Protein AF-A0A7Y3XDP1-F1 (afdb_monomer)

Sequence (92 aa):
MTGLAPVSRHYPSLGTLIDRLNPVIRGHVNYFRLGDVKKLDRSLDCWVRMRLRCFKFSRKWRTDNKRFPTHRFFKLGLLSFEREFLKVCAKS

Structure (mmCIF, N/CA/C/O backbone):
data_AF-A0A7Y3XDP1-F1
#
_entry.id   AF-A0A7Y3XDP1-F1
#
loop_
_atom_site.group_PDB
_atom_site.id
_atom_site.type_symbol
_atom_site.label_atom_id
_atom_site.label_alt_id
_atom_site.label_comp_id
_atom_site.label_asym_id
_atom_site.label_entity_id
_atom_site.label_seq_id
_atom_site.pdbx_PDB_ins_code
_atom_site.Cartn_x
_atom_site.Cartn_y
_atom_site.Cartn_z
_atom_site.occupancy
_atom_site.B_iso_or_equiv
_atom_site.auth_seq_id
_atom_site.auth_comp_id
_atom_site.auth_asym_id
_atom_site.auth_atom_id
_atom_site.pdbx_PDB_model_num
ATOM 1 N N . MET A 1 1 ? -1.649 -43.661 -7.162 1.00 41.50 1 MET A N 1
ATOM 2 C CA . MET A 1 1 ? -1.513 -42.954 -8.455 1.00 41.50 1 MET A CA 1
ATOM 3 C C . MET A 1 1 ? -2.097 -41.540 -8.366 1.00 41.50 1 MET A C 1
ATOM 5 O O . MET A 1 1 ? -2.977 -41.185 -9.135 1.00 41.50 1 MET A O 1
ATOM 9 N N . THR A 1 2 ? -1.616 -40.705 -7.446 1.00 42.19 2 THR A N 1
ATOM 10 C CA . THR A 1 2 ? -1.915 -39.266 -7.445 1.00 42.19 2 THR A CA 1
ATOM 11 C C . THR A 1 2 ? -0.586 -38.552 -7.602 1.00 42.19 2 THR A C 1
ATOM 13 O O . THR A 1 2 ? 0.189 -38.428 -6.658 1.00 42.19 2 THR A O 1
ATOM 16 N N . GLY A 1 3 ? -0.276 -38.175 -8.843 1.00 51.34 3 GLY A N 1
ATOM 17 C CA . GLY A 1 3 ? 0.857 -37.310 -9.129 1.00 51.34 3 GLY A CA 1
ATOM 18 C C . GLY A 1 3 ? 0.616 -35.970 -8.449 1.00 51.34 3 GLY A C 1
ATOM 19 O O . GLY A 1 3 ? -0.211 -35.184 -8.905 1.00 51.34 3 GLY A O 1
ATOM 20 N N . LEU A 1 4 ? 1.313 -35.725 -7.339 1.00 54.06 4 LEU A N 1
ATOM 21 C CA . LEU A 1 4 ? 1.482 -34.380 -6.810 1.00 54.06 4 LEU A CA 1
ATOM 22 C C . LEU A 1 4 ? 2.148 -33.571 -7.920 1.00 54.06 4 LEU A C 1
ATOM 24 O O . LEU A 1 4 ? 3.293 -33.841 -8.287 1.00 54.06 4 LEU A O 1
ATOM 28 N N . ALA A 1 5 ? 1.402 -32.630 -8.498 1.00 55.59 5 ALA A N 1
ATOM 29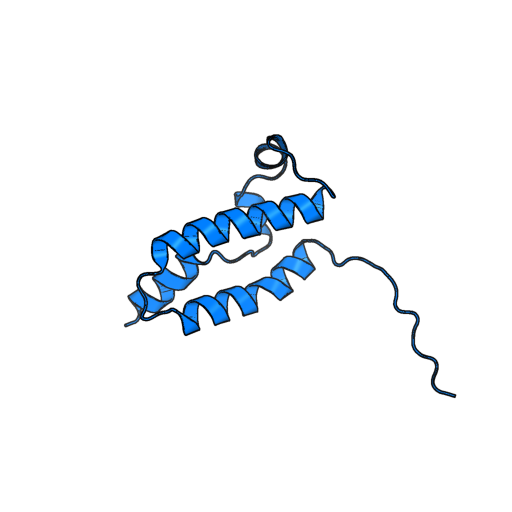 C CA . ALA A 1 5 ? 1.954 -31.681 -9.448 1.00 55.59 5 ALA A CA 1
ATOM 30 C C . ALA A 1 5 ? 3.231 -31.074 -8.839 1.00 55.59 5 ALA A C 1
ATOM 32 O O . ALA A 1 5 ? 3.237 -30.758 -7.642 1.00 55.59 5 ALA A O 1
ATOM 33 N N . PRO A 1 6 ? 4.320 -30.934 -9.613 1.00 55.41 6 PRO A N 1
ATOM 34 C CA . PRO A 1 6 ? 5.552 -30.371 -9.090 1.00 55.41 6 PRO A CA 1
ATOM 35 C C . PRO A 1 6 ? 5.239 -29.001 -8.488 1.00 55.41 6 PRO A C 1
ATOM 37 O O . PRO A 1 6 ? 4.622 -28.160 -9.147 1.00 55.41 6 PRO A O 1
ATOM 40 N N . VAL A 1 7 ? 5.647 -28.779 -7.233 1.00 61.66 7 VAL A N 1
ATOM 41 C CA . VAL A 1 7 ? 5.611 -27.457 -6.594 1.00 61.66 7 VAL A CA 1
ATOM 42 C C . VAL A 1 7 ? 6.597 -26.585 -7.357 1.00 61.66 7 VAL A C 1
ATOM 44 O O . VAL A 1 7 ? 7.773 -26.473 -7.013 1.00 61.66 7 VAL A O 1
ATOM 47 N N . SER A 1 8 ? 6.132 -26.035 -8.472 1.00 51.25 8 SER A N 1
ATOM 48 C CA . SER A 1 8 ? 6.920 -25.174 -9.326 1.00 51.25 8 SER A CA 1
ATOM 49 C C . SER A 1 8 ? 7.273 -23.949 -8.496 1.00 51.25 8 SER A C 1
ATOM 51 O O . SER A 1 8 ? 6.405 -23.157 -8.127 1.00 51.25 8 SER A O 1
ATOM 53 N N . ARG A 1 9 ? 8.551 -23.826 -8.123 1.00 62.22 9 ARG A N 1
ATOM 54 C CA . ARG A 1 9 ? 9.099 -22.755 -7.276 1.00 62.22 9 ARG A CA 1
ATOM 55 C C . ARG A 1 9 ? 9.176 -21.432 -8.058 1.00 62.22 9 ARG A C 1
ATOM 57 O O . ARG A 1 9 ? 10.159 -20.703 -7.969 1.00 62.22 9 ARG A O 1
ATOM 64 N N . HIS A 1 10 ? 8.156 -21.123 -8.856 1.00 74.12 10 HIS A N 1
ATOM 65 C CA . HIS A 1 10 ? 8.016 -19.833 -9.507 1.00 74.12 10 HIS A CA 1
ATOM 66 C C . HIS A 1 10 ? 7.517 -18.828 -8.479 1.00 74.12 10 HIS A C 1
ATOM 68 O O . HIS A 1 10 ? 6.369 -18.858 -8.034 1.00 74.12 10 HIS A O 1
ATOM 74 N N . TYR A 1 11 ? 8.418 -17.934 -8.083 1.00 78.56 11 TYR A N 1
ATOM 75 C CA . TYR A 1 11 ? 8.058 -16.801 -7.250 1.00 78.56 11 TYR A CA 1
ATOM 76 C C . TYR A 1 11 ? 6.986 -15.961 -7.966 1.00 78.56 11 TYR A C 1
ATOM 78 O O . TYR A 1 11 ? 7.124 -15.700 -9.166 1.00 78.56 11 TYR A O 1
ATOM 86 N N . PRO A 1 12 ? 5.916 -15.539 -7.265 1.00 90.12 12 PRO A N 1
ATOM 87 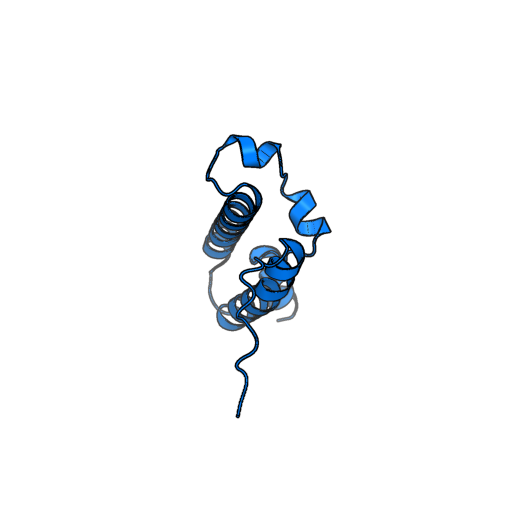C CA . PRO A 1 12 ? 4.881 -14.720 -7.875 1.00 90.12 12 PRO A CA 1
ATOM 88 C C . PRO A 1 12 ? 5.476 -13.405 -8.383 1.00 90.12 12 PRO A C 1
ATOM 90 O O . PRO A 1 12 ? 6.455 -12.888 -7.844 1.00 90.12 12 PRO A O 1
ATOM 93 N N . SER A 1 13 ? 4.864 -12.827 -9.413 1.00 93.69 13 SER A N 1
ATOM 94 C CA . SER A 1 13 ? 5.234 -11.478 -9.829 1.00 93.69 13 SER A CA 1
ATOM 95 C C . SER A 1 13 ? 4.931 -10.470 -8.710 1.00 93.69 13 SER A C 1
ATOM 97 O O . SER A 1 13 ? 4.097 -10.717 -7.834 1.00 93.69 13 SER A O 1
ATOM 99 N N . LEU A 1 14 ? 5.570 -9.297 -8.750 1.00 95.88 14 LEU A N 1
ATOM 100 C CA . LEU A 1 14 ? 5.277 -8.229 -7.789 1.00 95.88 14 LEU A CA 1
ATOM 101 C C . LEU A 1 14 ? 3.795 -7.811 -7.827 1.00 95.88 14 LEU A C 1
ATOM 103 O O . LEU A 1 14 ? 3.226 -7.554 -6.773 1.00 95.88 14 LEU A O 1
ATOM 107 N N . GLY A 1 15 ? 3.177 -7.770 -9.014 1.00 96.81 15 GLY A N 1
ATOM 108 C CA . GLY A 1 15 ? 1.749 -7.467 -9.162 1.00 96.81 15 GLY A CA 1
ATOM 109 C C . GLY A 1 15 ? 0.882 -8.515 -8.468 1.00 96.81 15 GLY A C 1
ATOM 110 O O . GLY A 1 15 ? 0.103 -8.181 -7.589 1.00 96.81 15 GLY A O 1
ATOM 111 N N . THR A 1 16 ? 1.144 -9.797 -8.732 1.00 96.12 16 THR A N 1
ATOM 112 C CA . THR A 1 16 ? 0.436 -10.910 -8.080 1.00 96.12 16 THR A CA 1
ATOM 113 C C . THR A 1 16 ? 0.578 -10.882 -6.554 1.00 96.12 16 THR A C 1
ATOM 115 O O . THR A 1 16 ? -0.357 -11.220 -5.831 1.00 96.12 16 THR A O 1
ATOM 118 N N . LEU A 1 17 ? 1.746 -10.487 -6.036 1.00 96.12 17 LEU A N 1
ATOM 119 C CA . LEU A 1 17 ? 1.944 -10.329 -4.596 1.00 96.12 17 LEU A CA 1
ATOM 120 C C . LEU A 1 17 ? 1.123 -9.161 -4.029 1.00 96.12 17 LEU A C 1
ATOM 122 O O . LEU A 1 17 ? 0.556 -9.289 -2.947 1.00 96.12 17 LEU A O 1
ATOM 126 N N . ILE A 1 18 ? 1.048 -8.043 -4.755 1.00 97.94 18 ILE A N 1
ATOM 127 C CA . ILE A 1 18 ? 0.218 -6.888 -4.392 1.00 97.94 18 ILE A CA 1
ATOM 128 C C . ILE A 1 18 ? -1.265 -7.276 -4.377 1.00 97.94 18 ILE A C 1
ATOM 130 O O . ILE A 1 18 ? -1.955 -6.975 -3.404 1.00 97.94 18 ILE A O 1
ATOM 134 N N . ASP A 1 19 ? -1.732 -8.017 -5.382 1.00 97.81 19 ASP A N 1
ATOM 135 C CA . ASP A 1 19 ? -3.120 -8.485 -5.461 1.00 97.81 19 ASP A CA 1
ATOM 136 C C . ASP A 1 19 ? -3.495 -9.357 -4.261 1.00 97.81 19 ASP A C 1
ATOM 138 O O . ASP A 1 19 ? -4.579 -9.215 -3.698 1.00 97.81 19 ASP A O 1
ATOM 142 N N . ARG A 1 20 ? -2.572 -10.213 -3.809 1.00 96.75 20 ARG A N 1
ATOM 143 C CA . ARG A 1 20 ? -2.753 -11.028 -2.598 1.00 96.75 20 ARG A CA 1
ATOM 144 C C . ARG A 1 20 ? -2.718 -10.204 -1.312 1.00 96.75 20 ARG A C 1
ATOM 146 O O . ARG A 1 20 ? -3.368 -10.571 -0.338 1.00 96.75 20 ARG A O 1
ATOM 153 N N . LEU A 1 21 ? -1.960 -9.110 -1.290 1.00 97.25 21 LEU A N 1
ATOM 154 C CA . LEU A 1 21 ? -1.812 -8.260 -0.110 1.00 97.25 21 LEU A CA 1
ATOM 155 C C . LEU A 1 21 ? -3.010 -7.323 0.091 1.00 97.25 21 LEU A C 1
ATOM 157 O O . LEU A 1 21 ? -3.401 -7.057 1.224 1.00 97.25 21 LEU A O 1
ATOM 161 N N . ASN A 1 22 ? -3.619 -6.842 -0.991 1.00 98.12 22 ASN A N 1
ATOM 162 C CA . ASN A 1 22 ? -4.716 -5.876 -0.941 1.00 98.12 22 ASN A CA 1
ATOM 163 C C . ASN A 1 22 ? -5.914 -6.316 -0.063 1.00 98.12 22 ASN A C 1
ATOM 165 O O . ASN A 1 22 ? -6.373 -5.503 0.744 1.00 98.12 22 ASN A O 1
ATOM 169 N N . PRO A 1 23 ? -6.414 -7.568 -0.128 1.00 98.00 23 PRO A N 1
ATOM 170 C CA . PRO A 1 23 ? -7.446 -8.058 0.789 1.00 98.00 23 PRO A CA 1
ATOM 171 C C . PRO A 1 23 ? -7.028 -8.023 2.264 1.00 98.00 23 PRO A C 1
ATOM 173 O O . PRO A 1 23 ? -7.847 -7.697 3.119 1.00 98.00 23 PRO A O 1
ATOM 176 N N . VAL A 1 24 ? -5.754 -8.299 2.565 1.00 97.62 24 VAL A N 1
ATOM 177 C CA . VAL A 1 24 ? -5.216 -8.256 3.936 1.00 97.62 24 VAL A CA 1
ATOM 178 C C . VAL A 1 24 ? -5.213 -6.824 4.470 1.00 97.62 24 VAL A C 1
ATOM 180 O O . VAL A 1 24 ? -5.629 -6.595 5.602 1.00 97.62 24 VAL A O 1
ATOM 183 N N . ILE A 1 25 ? -4.814 -5.852 3.641 1.00 97.00 25 ILE A N 1
ATOM 184 C CA . ILE A 1 25 ? -4.857 -4.421 3.989 1.00 97.00 25 ILE A CA 1
ATOM 185 C C . ILE A 1 25 ? -6.294 -4.000 4.320 1.00 97.00 25 ILE A C 1
ATOM 187 O O . ILE A 1 25 ? -6.537 -3.388 5.357 1.00 97.00 25 ILE A O 1
ATOM 191 N N . ARG A 1 26 ? -7.261 -4.379 3.474 1.00 96.19 26 ARG A N 1
ATOM 192 C CA . ARG A 1 26 ? -8.686 -4.082 3.703 1.00 96.19 26 ARG A CA 1
ATOM 193 C C . ARG A 1 26 ? -9.209 -4.715 4.992 1.00 96.19 26 ARG A C 1
ATOM 195 O O . ARG A 1 26 ? -9.910 -4.053 5.750 1.00 96.19 26 ARG A O 1
ATOM 202 N N . GLY A 1 27 ? -8.862 -5.978 5.248 1.00 95.44 27 GLY A N 1
ATOM 203 C CA . GLY A 1 27 ? -9.240 -6.682 6.473 1.00 95.44 27 GLY A CA 1
ATOM 204 C C . GLY A 1 27 ? -8.684 -6.006 7.726 1.00 95.44 27 GLY A C 1
ATOM 205 O O . GLY A 1 27 ? -9.427 -5.776 8.675 1.00 95.44 27 GLY A O 1
ATOM 206 N N . HIS A 1 28 ? -7.409 -5.613 7.695 1.00 95.12 28 HIS A N 1
ATOM 207 C CA . HIS A 1 28 ? -6.763 -4.888 8.788 1.00 95.12 28 HIS A CA 1
ATOM 208 C C . HIS A 1 28 ? -7.474 -3.565 9.087 1.00 95.12 28 HIS A C 1
ATOM 210 O O . HIS A 1 28 ? -7.875 -3.325 10.223 1.00 95.12 28 HIS A O 1
ATOM 216 N N . VAL A 1 29 ? -7.692 -2.740 8.060 1.00 94.31 29 VAL A N 1
ATOM 217 C CA . VAL A 1 29 ? -8.375 -1.449 8.202 1.00 94.31 29 VAL A CA 1
ATOM 218 C C . VAL A 1 29 ? -9.787 -1.616 8.762 1.00 94.31 29 VAL A C 1
ATOM 220 O O . VAL A 1 29 ? -10.176 -0.881 9.663 1.00 94.31 29 VAL A O 1
ATOM 223 N N . ASN A 1 30 ? -10.547 -2.602 8.280 1.00 93.31 30 ASN A N 1
ATOM 224 C CA . ASN A 1 30 ? -11.892 -2.864 8.791 1.00 93.31 30 ASN A CA 1
ATOM 225 C C . ASN A 1 30 ? -11.893 -3.323 10.251 1.00 93.31 30 ASN A C 1
ATOM 227 O O . ASN A 1 30 ? -12.786 -2.932 11.000 1.00 93.31 30 ASN A O 1
ATOM 231 N N . TYR A 1 31 ? -10.913 -4.133 10.653 1.00 93.50 31 TYR A N 1
ATOM 232 C CA . TYR A 1 31 ? -10.789 -4.615 12.026 1.00 93.50 31 TYR A CA 1
ATOM 233 C C . TYR A 1 31 ? -10.434 -3.479 12.995 1.00 93.50 31 TYR A C 1
ATOM 235 O O . TYR A 1 31 ? -11.076 -3.321 14.029 1.00 93.50 31 TYR A O 1
ATOM 243 N N . PHE A 1 32 ? -9.460 -2.639 12.636 1.00 91.19 32 PHE A N 1
ATOM 244 C CA . PHE A 1 32 ? -8.979 -1.547 13.489 1.00 91.19 32 PHE A CA 1
ATOM 245 C C . PHE A 1 32 ? -9.721 -0.214 13.292 1.00 91.19 32 PHE A C 1
ATOM 247 O O . PHE A 1 32 ? -9.312 0.793 13.864 1.00 91.19 32 PHE A O 1
ATOM 254 N N . ARG A 1 33 ? -10.830 -0.183 12.537 1.00 88.50 33 ARG A N 1
ATOM 255 C CA . ARG A 1 33 ? -11.548 1.054 12.153 1.00 88.50 33 ARG A CA 1
ATOM 256 C C . ARG A 1 33 ? -11.995 1.950 13.316 1.00 88.50 33 ARG A C 1
ATOM 258 O O . ARG A 1 33 ? -12.197 3.140 13.113 1.00 88.50 33 ARG A O 1
ATOM 265 N N . LEU A 1 34 ? -12.192 1.378 14.506 1.00 88.81 34 LEU A N 1
ATOM 266 C CA . LEU A 1 34 ? -12.628 2.101 15.710 1.00 88.81 34 LEU A CA 1
ATOM 267 C C . LEU A 1 34 ? -11.456 2.599 16.576 1.00 88.81 34 LEU A C 1
ATOM 269 O O . LEU A 1 34 ? -11.682 3.317 17.544 1.00 88.81 34 LEU A O 1
ATOM 273 N N . GLY A 1 35 ? -10.217 2.203 16.268 1.00 87.38 35 GLY A N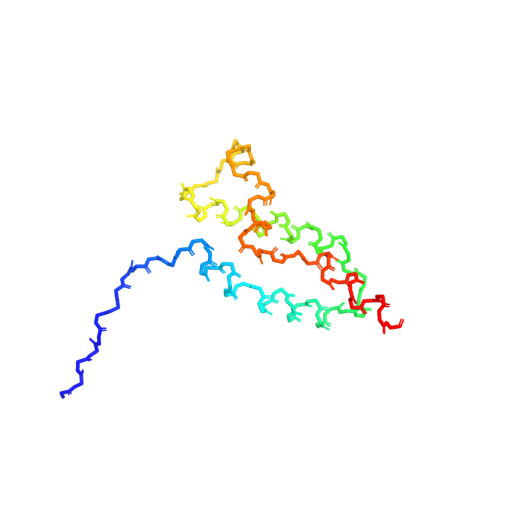 1
ATOM 274 C CA . GLY A 1 35 ? -9.028 2.577 17.033 1.00 87.38 35 GLY A CA 1
ATOM 275 C C . GLY A 1 35 ? -8.293 3.792 16.460 1.00 87.38 35 GLY A C 1
ATOM 276 O O . GLY A 1 35 ? -8.359 4.071 15.262 1.00 87.38 35 GLY A O 1
ATOM 277 N N . ASP A 1 36 ? -7.514 4.485 17.297 1.00 88.06 36 ASP A N 1
ATOM 278 C CA . ASP A 1 36 ? -6.577 5.522 16.837 1.00 88.06 36 ASP A CA 1
ATOM 279 C C . ASP A 1 36 ? -5.278 4.895 16.302 1.00 88.06 36 ASP A C 1
ATOM 281 O O . ASP A 1 36 ? -4.235 4.871 16.957 1.00 88.06 36 ASP A O 1
ATOM 285 N N . VAL A 1 37 ? -5.356 4.336 15.092 1.00 91.12 37 VAL A N 1
ATOM 286 C CA . VAL A 1 37 ? -4.246 3.606 14.452 1.00 91.12 37 VAL A CA 1
ATOM 287 C C . VAL A 1 37 ? -3.575 4.374 13.311 1.00 91.12 37 VAL A C 1
ATOM 289 O O . VAL A 1 37 ? -2.649 3.865 12.688 1.00 91.12 37 VAL A O 1
ATOM 292 N N . LYS A 1 38 ? -3.940 5.640 13.063 1.00 88.19 38 LYS A N 1
ATOM 293 C CA . LYS A 1 38 ? -3.449 6.421 11.903 1.00 88.19 38 LYS A CA 1
ATOM 294 C C . LYS A 1 38 ? -1.918 6.483 11.805 1.00 88.19 38 LYS A C 1
ATOM 296 O O . LYS A 1 38 ? -1.343 6.340 10.725 1.00 88.19 38 LYS A O 1
ATOM 301 N N . LYS A 1 39 ? -1.230 6.710 12.932 1.00 90.88 39 LYS A N 1
ATOM 302 C CA . LYS A 1 39 ? 0.248 6.753 12.976 1.00 90.88 39 LYS A CA 1
ATOM 303 C C . LYS A 1 39 ? 0.868 5.378 12.705 1.00 90.88 39 LYS A C 1
ATOM 305 O O . LYS A 1 39 ? 1.911 5.290 12.046 1.00 90.88 39 LYS A O 1
ATOM 310 N N . LEU A 1 40 ? 0.225 4.320 13.197 1.00 92.69 40 LEU A N 1
ATOM 311 C CA . LEU A 1 40 ? 0.654 2.943 12.986 1.00 92.69 40 LEU A CA 1
ATOM 312 C C . LEU A 1 40 ? 0.472 2.544 11.518 1.00 92.69 40 LEU A C 1
ATOM 314 O O . LEU A 1 40 ? 1.422 2.052 10.914 1.00 92.69 40 LEU A O 1
ATOM 318 N N . ASP A 1 41 ? -0.668 2.876 10.914 1.00 93.31 41 ASP A N 1
ATOM 319 C CA . ASP A 1 41 ? -0.974 2.620 9.503 1.00 93.31 41 ASP A CA 1
ATOM 320 C C . ASP A 1 41 ? 0.042 3.267 8.559 1.00 93.31 41 ASP A C 1
ATOM 322 O O . ASP A 1 41 ? 0.535 2.621 7.633 1.00 93.31 41 ASP A O 1
ATOM 326 N N . ARG A 1 42 ? 0.451 4.515 8.827 1.00 94.25 42 ARG A N 1
ATOM 327 C CA . ARG A 1 42 ? 1.524 5.184 8.064 1.00 94.25 42 ARG A CA 1
ATOM 328 C C . ARG A 1 42 ? 2.855 4.438 8.151 1.00 94.25 42 ARG A C 1
ATOM 330 O O . ARG A 1 42 ? 3.574 4.307 7.154 1.00 94.25 42 ARG A O 1
ATOM 337 N N . SER A 1 43 ? 3.200 3.961 9.344 1.00 96.00 43 SER A N 1
ATOM 338 C CA . SER A 1 43 ? 4.429 3.193 9.579 1.00 96.00 43 SER A CA 1
ATOM 339 C C . SER A 1 43 ? 4.372 1.836 8.876 1.00 96.00 43 SER A C 1
ATOM 341 O O . SER A 1 43 ? 5.348 1.415 8.245 1.00 96.00 43 SER A O 1
ATOM 343 N N . LEU A 1 44 ? 3.205 1.193 8.909 1.00 96.19 44 LEU A N 1
ATOM 344 C CA . LEU A 1 44 ? 2.938 -0.080 8.259 1.00 96.19 44 LEU A CA 1
ATOM 345 C C . LEU A 1 44 ? 2.995 0.044 6.731 1.00 96.19 44 LEU A C 1
ATOM 347 O O . LEU A 1 44 ? 3.659 -0.759 6.077 1.00 96.19 44 LEU A O 1
ATOM 351 N N . ASP A 1 45 ? 2.428 1.109 6.166 1.00 96.56 45 ASP A N 1
ATOM 352 C CA . ASP A 1 45 ? 2.538 1.462 4.748 1.00 96.56 45 ASP A CA 1
ATOM 353 C C . ASP A 1 45 ? 4.004 1.591 4.297 1.00 96.56 45 ASP A C 1
ATOM 355 O O . ASP A 1 45 ? 4.416 1.073 3.251 1.00 96.56 45 ASP A O 1
ATOM 359 N N . CYS A 1 46 ? 4.830 2.275 5.093 1.00 96.44 46 CYS A N 1
ATOM 360 C CA . CYS A 1 46 ? 6.264 2.397 4.833 1.00 96.44 46 CYS A CA 1
ATOM 361 C C . CYS A 1 46 ? 6.974 1.038 4.877 1.00 96.44 46 CYS A C 1
ATOM 363 O O . CYS A 1 46 ? 7.789 0.738 3.994 1.00 96.44 46 CYS A O 1
ATOM 365 N N . TRP A 1 47 ? 6.651 0.207 5.868 1.00 96.88 47 TRP A N 1
ATOM 366 C CA . TRP A 1 47 ? 7.229 -1.123 6.024 1.00 96.88 47 TRP A CA 1
ATOM 367 C C . TRP A 1 47 ? 6.836 -2.066 4.881 1.00 96.88 47 TRP A C 1
ATOM 369 O O . TRP A 1 47 ? 7.710 -2.714 4.300 1.00 96.88 47 TRP A O 1
ATOM 379 N N . VAL A 1 48 ? 5.566 -2.081 4.470 1.00 97.69 48 VAL A N 1
ATOM 380 C CA . VAL A 1 48 ? 5.085 -2.874 3.329 1.00 97.69 48 VAL A CA 1
ATOM 381 C C . VAL A 1 48 ? 5.814 -2.482 2.047 1.00 97.69 48 VAL A C 1
ATOM 383 O O . VAL A 1 48 ? 6.391 -3.340 1.377 1.00 97.69 48 VAL A O 1
ATOM 386 N N . ARG A 1 49 ? 5.896 -1.184 1.725 1.00 97.62 49 ARG A N 1
ATOM 387 C CA . ARG A 1 49 ? 6.619 -0.719 0.525 1.00 97.62 49 ARG A CA 1
ATOM 388 C C . ARG A 1 49 ? 8.105 -1.067 0.557 1.00 97.62 49 ARG A C 1
ATOM 390 O O . ARG A 1 49 ? 8.706 -1.282 -0.497 1.00 97.62 49 ARG A O 1
ATOM 397 N N . MET A 1 50 ? 8.721 -1.090 1.738 1.00 97.50 50 MET A N 1
ATOM 398 C CA . MET A 1 50 ? 10.098 -1.553 1.901 1.00 97.50 50 MET A CA 1
ATOM 399 C C . MET A 1 50 ? 10.203 -3.055 1.613 1.00 97.50 50 MET A C 1
ATOM 401 O O . MET A 1 50 ? 11.048 -3.444 0.810 1.00 97.50 50 MET A O 1
ATOM 405 N N . ARG A 1 51 ? 9.321 -3.890 2.181 1.00 97.19 51 ARG A N 1
ATOM 406 C CA . ARG A 1 51 ? 9.321 -5.346 1.953 1.00 97.19 51 ARG A CA 1
ATOM 407 C C . ARG A 1 51 ? 9.120 -5.687 0.483 1.00 97.19 51 ARG A C 1
ATOM 409 O O . ARG A 1 51 ? 9.843 -6.525 -0.043 1.00 97.19 51 ARG A O 1
ATOM 416 N N . LEU A 1 52 ? 8.203 -5.001 -0.193 1.00 97.31 52 LEU A N 1
ATOM 417 C CA . LEU A 1 52 ? 7.961 -5.199 -1.620 1.00 97.31 52 LEU A CA 1
ATOM 418 C C . LEU A 1 52 ? 9.173 -4.805 -2.480 1.00 97.31 52 LEU A C 1
ATOM 420 O O . LEU A 1 52 ? 9.465 -5.470 -3.472 1.00 97.31 52 LEU A O 1
ATOM 424 N N . ARG A 1 53 ? 9.928 -3.768 -2.092 1.00 97.56 53 ARG A N 1
ATOM 425 C CA . ARG A 1 53 ? 11.209 -3.446 -2.748 1.00 97.56 53 ARG A CA 1
ATOM 426 C C . ARG A 1 53 ? 12.257 -4.520 -2.497 1.00 97.56 53 ARG A C 1
ATOM 428 O O . ARG A 1 53 ? 12.931 -4.915 -3.443 1.00 97.56 53 ARG A O 1
ATOM 435 N N . CYS A 1 54 ? 12.341 -5.034 -1.273 1.00 96.50 54 CYS A N 1
ATOM 436 C CA . CYS A 1 54 ? 13.236 -6.143 -0.958 1.00 96.50 54 CYS A CA 1
ATOM 437 C C . CYS A 1 54 ? 12.901 -7.399 -1.756 1.00 96.50 54 CYS A C 1
ATOM 439 O O . CYS A 1 54 ? 13.807 -8.049 -2.251 1.00 96.50 54 CYS A O 1
ATOM 441 N N . PHE A 1 55 ? 11.618 -7.702 -1.930 1.00 95.44 55 PHE A N 1
ATOM 442 C CA . PHE A 1 55 ? 11.157 -8.781 -2.795 1.00 95.44 55 PHE A CA 1
ATOM 443 C C . PHE A 1 55 ? 11.552 -8.539 -4.259 1.00 95.44 55 PHE A C 1
ATOM 445 O O . PHE A 1 55 ? 12.058 -9.435 -4.922 1.00 95.44 55 PHE A O 1
ATOM 452 N N . LYS A 1 56 ? 11.365 -7.313 -4.766 1.00 94.88 56 LYS A N 1
ATOM 453 C CA . LYS A 1 56 ? 11.649 -6.967 -6.167 1.00 94.88 56 LYS A CA 1
ATOM 454 C C . LYS A 1 56 ? 13.141 -6.994 -6.515 1.00 94.88 56 LYS A C 1
ATOM 456 O O . LYS A 1 56 ? 13.479 -7.351 -7.639 1.00 94.88 56 LYS A O 1
ATOM 461 N N . PHE A 1 57 ? 14.005 -6.568 -5.596 1.00 95.69 57 PHE A N 1
ATOM 462 C CA . PHE A 1 57 ? 15.456 -6.472 -5.807 1.00 95.69 57 PHE A CA 1
ATOM 463 C C . PHE A 1 57 ? 16.255 -7.563 -5.082 1.00 95.69 57 PHE A C 1
ATOM 465 O O . PHE A 1 57 ? 17.483 -7.532 -5.113 1.00 95.69 57 PHE A O 1
ATOM 472 N N . SER A 1 58 ? 15.575 -8.486 -4.399 1.00 93.94 58 SER A N 1
ATOM 473 C CA . SER A 1 58 ? 16.162 -9.540 -3.558 1.00 93.94 58 SER A CA 1
ATOM 474 C C . SER A 1 58 ? 17.156 -9.033 -2.499 1.00 93.94 58 SER A C 1
ATOM 476 O O . SER A 1 58 ? 18.044 -9.765 -2.073 1.00 93.94 58 SER A O 1
ATOM 478 N N . ARG A 1 59 ? 17.037 -7.766 -2.070 1.00 95.19 59 ARG A N 1
ATOM 479 C CA . ARG A 1 59 ? 17.944 -7.110 -1.108 1.00 95.19 59 ARG A CA 1
ATOM 480 C C . ARG A 1 59 ? 17.301 -5.887 -0.454 1.00 95.19 59 ARG A C 1
ATOM 482 O O . ARG A 1 59 ? 16.399 -5.285 -1.025 1.00 95.19 59 ARG A O 1
ATOM 489 N N . LYS A 1 60 ? 17.826 -5.443 0.693 1.00 94.88 60 LYS A N 1
ATOM 490 C CA . LYS A 1 60 ? 17.427 -4.178 1.335 1.00 94.88 60 LYS A CA 1
ATOM 491 C C . LYS A 1 60 ? 18.468 -3.091 1.074 1.00 94.88 60 LYS A C 1
ATOM 493 O O . LYS A 1 60 ? 19.553 -3.142 1.644 1.00 94.88 60 LYS A O 1
ATOM 498 N N . TRP A 1 61 ? 18.131 -2.077 0.274 1.00 95.50 61 TRP A N 1
ATOM 499 C CA . TRP A 1 61 ? 19.037 -0.954 0.005 1.00 95.50 61 TRP A CA 1
ATOM 500 C C . TRP A 1 61 ? 18.319 0.408 0.020 1.00 95.50 61 TRP A C 1
ATOM 502 O O . TRP A 1 61 ? 17.176 0.536 -0.418 1.00 95.50 61 TRP A O 1
ATOM 512 N N . ARG A 1 62 ? 18.984 1.473 0.506 1.00 91.44 62 ARG A N 1
ATOM 513 C CA . ARG A 1 62 ? 18.369 2.819 0.618 1.00 91.44 62 ARG A CA 1
ATOM 514 C C . ARG A 1 62 ? 18.003 3.439 -0.739 1.00 91.44 62 ARG A C 1
ATOM 516 O O . ARG A 1 62 ? 16.932 4.029 -0.877 1.00 91.44 62 ARG A O 1
ATOM 523 N N . THR A 1 63 ? 18.874 3.298 -1.737 1.00 96.25 63 THR A N 1
ATOM 524 C CA . THR A 1 63 ? 18.686 3.771 -3.122 1.00 96.25 63 THR A CA 1
ATOM 525 C C . THR A 1 63 ? 17.516 3.107 -3.849 1.00 96.25 63 THR A C 1
ATOM 527 O O . THR A 1 63 ? 16.990 3.701 -4.790 1.00 96.25 63 THR A O 1
ATOM 530 N N . ASP A 1 64 ? 17.020 1.956 -3.385 1.00 96.06 64 ASP A N 1
ATOM 531 C CA . ASP A 1 64 ? 15.867 1.295 -4.003 1.00 96.06 64 ASP A CA 1
ATOM 532 C C . ASP A 1 64 ? 14.577 2.133 -3.862 1.00 96.06 64 ASP A C 1
ATOM 534 O O . ASP A 1 64 ? 13.674 1.992 -4.681 1.00 96.06 64 ASP A O 1
ATOM 538 N N . ASN A 1 65 ? 14.506 3.070 -2.896 1.00 95.00 65 ASN A N 1
ATOM 539 C CA . ASN A 1 65 ? 13.441 4.091 -2.832 1.00 95.00 65 ASN A CA 1
ATOM 540 C C . ASN A 1 65 ? 13.385 4.945 -4.111 1.00 95.00 65 ASN A C 1
ATOM 542 O O . ASN A 1 65 ? 12.305 5.251 -4.606 1.00 95.00 65 ASN A O 1
ATOM 546 N N . LYS A 1 66 ? 14.556 5.343 -4.629 1.00 96.12 66 LYS A N 1
ATOM 547 C CA . LYS A 1 66 ? 14.674 6.175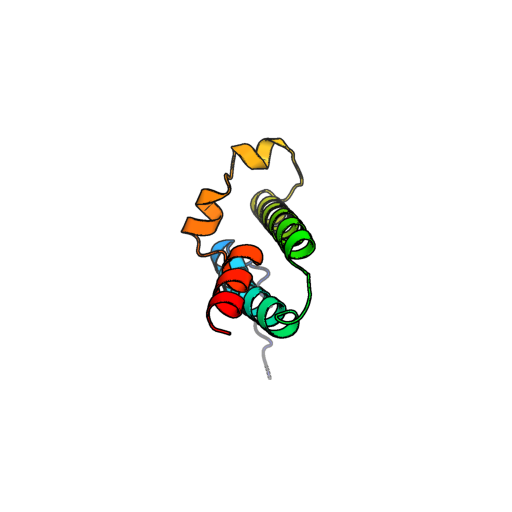 -5.835 1.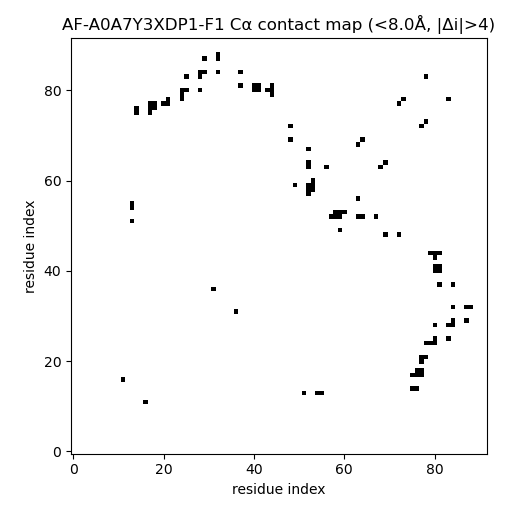00 96.12 66 LYS A CA 1
ATOM 548 C C . LYS A 1 66 ? 14.499 5.336 -7.101 1.00 96.12 66 LYS A C 1
ATOM 550 O O . LYS A 1 66 ? 13.877 5.790 -8.051 1.00 96.12 66 LYS A O 1
ATOM 555 N N . ARG A 1 67 ? 15.008 4.095 -7.107 1.00 96.75 67 ARG A N 1
ATOM 556 C CA . ARG A 1 67 ? 14.861 3.166 -8.244 1.00 96.75 6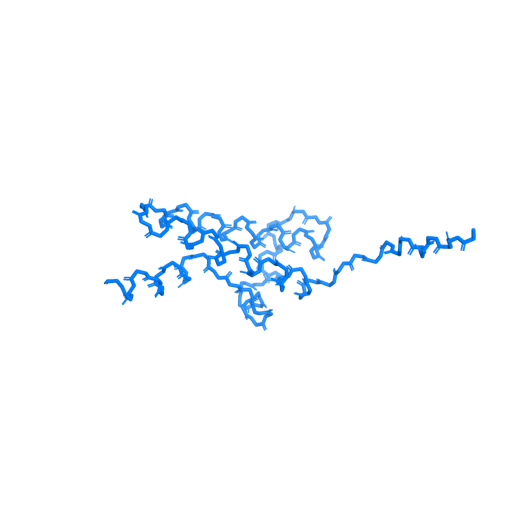7 ARG A CA 1
ATOM 557 C C . ARG A 1 67 ? 13.408 2.738 -8.443 1.00 96.75 67 ARG A C 1
ATOM 559 O O . ARG A 1 67 ? 12.923 2.718 -9.572 1.00 96.75 67 ARG A O 1
ATOM 566 N N . PHE A 1 68 ? 12.689 2.450 -7.360 1.00 97.31 68 PHE A N 1
ATOM 567 C CA . PHE A 1 68 ? 11.278 2.071 -7.386 1.00 97.31 68 PHE A CA 1
ATOM 568 C C . PHE A 1 68 ? 10.441 3.028 -6.515 1.00 97.31 68 PHE A C 1
ATOM 570 O O . PHE A 1 68 ? 10.119 2.705 -5.369 1.00 97.31 68 PHE A O 1
ATOM 577 N N . PRO A 1 69 ? 10.116 4.227 -7.039 1.00 97.06 69 PRO A N 1
ATOM 578 C CA . PRO A 1 69 ? 9.330 5.232 -6.335 1.00 97.06 69 PRO A CA 1
ATOM 579 C C . PRO A 1 69 ? 7.916 4.758 -6.011 1.00 97.06 69 PRO A C 1
ATOM 581 O O . PRO A 1 69 ? 7.312 3.962 -6.732 1.00 97.06 69 PRO A O 1
ATOM 584 N N . THR A 1 70 ? 7.361 5.338 -4.949 1.00 97.25 70 THR A N 1
ATOM 585 C CA . THR A 1 70 ? 6.055 4.980 -4.389 1.00 97.25 70 THR A CA 1
ATOM 586 C C . THR A 1 70 ? 4.910 5.026 -5.406 1.00 97.25 70 THR A C 1
ATOM 588 O O . THR A 1 70 ? 4.047 4.155 -5.373 1.00 97.25 70 THR A O 1
ATOM 591 N N . HIS A 1 71 ? 4.921 5.955 -6.370 1.00 96.69 71 HIS A N 1
ATOM 592 C CA . HIS A 1 71 ? 3.871 6.027 -7.397 1.00 96.69 71 HIS A CA 1
ATOM 593 C C . HIS A 1 71 ? 3.778 4.755 -8.260 1.00 96.69 71 HIS A C 1
ATOM 595 O O . HIS A 1 71 ? 2.693 4.416 -8.726 1.00 96.69 71 HIS A O 1
ATOM 601 N N . ARG A 1 72 ? 4.882 4.010 -8.447 1.00 97.75 72 ARG A N 1
ATOM 602 C CA . ARG A 1 72 ? 4.851 2.742 -9.191 1.00 97.75 72 ARG A CA 1
ATOM 603 C C . ARG A 1 72 ? 4.071 1.664 -8.447 1.00 97.75 72 ARG A C 1
ATOM 605 O O . ARG A 1 72 ? 3.395 0.879 -9.097 1.00 97.75 72 ARG A O 1
ATOM 612 N N . PHE A 1 73 ? 4.111 1.644 -7.112 1.00 97.75 73 PHE A N 1
ATOM 613 C CA . PHE A 1 73 ? 3.265 0.740 -6.328 1.00 97.75 73 PHE A CA 1
ATOM 614 C C . PHE A 1 73 ? 1.783 1.033 -6.538 1.00 97.75 73 PHE A C 1
ATOM 616 O O . PHE A 1 73 ? 1.006 0.112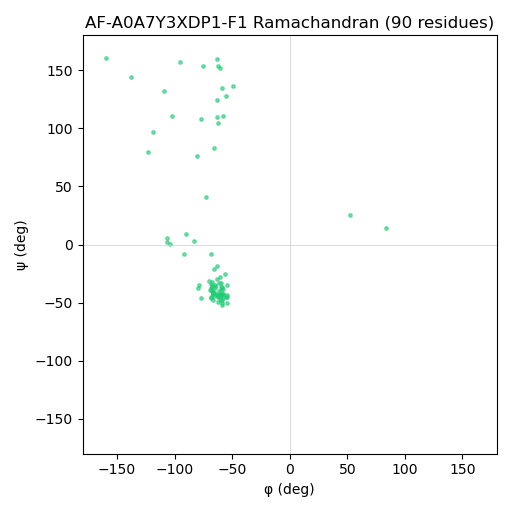 -6.756 1.00 97.75 73 PHE A O 1
ATOM 623 N N . PHE A 1 74 ? 1.405 2.312 -6.540 1.00 96.81 74 PHE A N 1
ATOM 624 C CA . PHE A 1 74 ? 0.020 2.708 -6.783 1.00 96.81 74 PHE A CA 1
ATOM 625 C C . PHE A 1 74 ? -0.427 2.413 -8.219 1.00 96.81 74 PHE A C 1
ATOM 627 O O . PHE A 1 74 ? -1.555 1.978 -8.415 1.00 96.81 74 PHE A O 1
ATOM 634 N N . LYS A 1 75 ? 0.464 2.548 -9.213 1.00 97.38 75 LYS A N 1
ATOM 635 C CA . LYS A 1 75 ? 0.187 2.118 -10.596 1.00 97.38 75 LYS A CA 1
ATOM 636 C C . LYS A 1 75 ? -0.035 0.603 -10.710 1.00 97.38 75 LYS A C 1
ATOM 638 O O . LYS A 1 75 ? -0.782 0.168 -11.574 1.00 97.38 75 LYS A O 1
ATOM 643 N N . LEU A 1 76 ? 0.596 -0.184 -9.837 1.00 97.31 76 LEU A N 1
ATOM 644 C CA . LEU A 1 76 ? 0.371 -1.628 -9.708 1.00 97.31 76 LEU A CA 1
ATOM 645 C C . LEU A 1 76 ? -0.843 -1.979 -8.829 1.00 97.31 76 LEU A C 1
ATOM 647 O O . LEU A 1 76 ? -1.076 -3.153 -8.579 1.00 97.31 76 LEU A O 1
ATOM 651 N N . GLY A 1 77 ? -1.592 -0.990 -8.330 1.00 97.44 77 GLY A N 1
ATOM 652 C CA . GLY A 1 77 ? -2.801 -1.222 -7.541 1.00 97.44 77 GLY A CA 1
ATOM 653 C C . GLY A 1 77 ? -2.574 -1.488 -6.052 1.00 97.44 77 GLY A C 1
ATOM 654 O O . GLY A 1 77 ? -3.505 -1.932 -5.386 1.00 97.44 77 GLY A O 1
ATOM 655 N N . LEU A 1 78 ? -1.385 -1.220 -5.496 1.00 98.12 78 LEU A N 1
ATOM 656 C CA . LEU A 1 78 ? -1.159 -1.370 -4.052 1.00 98.12 78 LEU A CA 1
ATOM 657 C C . LEU A 1 78 ? -2.042 -0.397 -3.264 1.00 98.12 78 LEU A C 1
ATOM 659 O O . LEU A 1 78 ? -1.959 0.818 -3.457 1.00 98.12 78 LEU A O 1
ATOM 663 N N . LEU A 1 79 ? -2.837 -0.927 -2.339 1.00 97.56 79 LEU A N 1
ATOM 664 C CA . LEU A 1 79 ? -3.607 -0.116 -1.402 1.00 97.56 79 LEU A CA 1
ATOM 665 C C . LEU A 1 79 ? -2.711 0.472 -0.306 1.00 97.56 79 LEU A C 1
ATOM 667 O O . LEU A 1 79 ? -1.663 -0.075 0.029 1.00 97.56 79 LEU A O 1
ATOM 671 N N . SER A 1 80 ? -3.134 1.605 0.248 1.00 96.19 80 SER A N 1
ATOM 672 C CA . SER A 1 80 ? -2.491 2.230 1.405 1.00 96.19 80 SER A CA 1
ATOM 673 C C . SER A 1 80 ? -3.403 2.085 2.609 1.00 96.19 80 SER A C 1
ATOM 675 O O . SER A 1 80 ? -4.588 2.400 2.498 1.00 96.19 80 SER A O 1
ATOM 677 N N . PHE A 1 81 ? -2.850 1.644 3.738 1.00 95.19 81 PHE A N 1
ATOM 678 C CA . PHE A 1 81 ? -3.600 1.517 4.990 1.00 95.19 81 PHE A CA 1
ATOM 679 C C . PHE A 1 81 ? -4.265 2.840 5.357 1.00 95.19 81 PHE A C 1
ATOM 681 O O . PHE A 1 81 ? -5.478 2.890 5.521 1.00 95.19 81 PHE A O 1
ATOM 688 N N . GLU A 1 82 ? -3.495 3.931 5.353 1.00 91.94 82 GLU A N 1
ATOM 689 C CA . GLU A 1 82 ? -4.010 5.259 5.686 1.00 91.94 82 GLU A CA 1
ATOM 690 C C . GLU A 1 82 ? -5.162 5.679 4.761 1.00 91.94 82 GLU A C 1
ATOM 692 O O . GLU A 1 82 ? -6.196 6.163 5.221 1.00 91.94 82 GLU A O 1
ATOM 697 N N . ARG A 1 83 ? -5.011 5.483 3.445 1.00 92.69 83 ARG A N 1
ATOM 698 C CA . ARG A 1 83 ? -6.050 5.873 2.480 1.00 92.69 83 ARG A CA 1
ATOM 699 C C . ARG A 1 83 ? -7.316 5.043 2.634 1.00 92.69 83 ARG A C 1
ATOM 701 O O . ARG A 1 83 ? -8.407 5.590 2.513 1.00 92.69 83 ARG A O 1
ATOM 708 N N . GLU A 1 84 ? -7.181 3.741 2.860 1.00 94.31 84 GLU A N 1
ATOM 709 C CA . GLU A 1 84 ? -8.332 2.867 3.074 1.00 94.31 84 GLU A CA 1
ATOM 710 C C . GLU A 1 84 ? -9.016 3.178 4.413 1.00 94.31 84 GLU A C 1
ATOM 712 O O . GLU A 1 84 ? -10.242 3.235 4.462 1.00 94.31 84 GLU A O 1
ATOM 717 N N . PHE A 1 85 ? -8.253 3.476 5.468 1.00 90.38 85 PHE A N 1
ATOM 718 C CA . PHE A 1 85 ? -8.785 3.862 6.777 1.00 90.38 85 PHE A CA 1
ATOM 719 C C . PHE A 1 85 ? -9.625 5.138 6.700 1.00 90.38 85 PHE A C 1
ATOM 721 O O . PHE A 1 85 ? -10.771 5.164 7.150 1.00 90.38 85 PHE A O 1
ATOM 728 N N . LEU A 1 86 ? -9.109 6.177 6.035 1.00 88.31 86 LEU A N 1
ATOM 729 C CA . LEU A 1 86 ? -9.838 7.434 5.848 1.00 88.31 86 LEU A CA 1
ATOM 730 C C . LEU A 1 86 ? -11.160 7.247 5.085 1.00 88.31 86 LEU A C 1
ATOM 732 O O . LEU A 1 86 ? -12.133 7.935 5.385 1.00 88.31 86 LEU A O 1
ATOM 736 N N . LYS A 1 87 ? -11.230 6.297 4.140 1.00 88.44 87 LYS A N 1
ATOM 737 C CA . LYS A 1 87 ? -12.477 5.975 3.422 1.00 88.44 87 LYS A CA 1
ATOM 738 C C . LYS A 1 87 ? -13.535 5.331 4.315 1.00 88.44 87 LYS A C 1
ATOM 740 O O . LYS A 1 87 ? -14.719 5.502 4.041 1.00 88.44 87 LYS A O 1
ATOM 745 N N . VAL A 1 88 ? -13.125 4.553 5.317 1.00 86.06 88 VAL A N 1
ATOM 746 C CA . VAL A 1 88 ? -14.048 3.890 6.248 1.00 86.06 88 VAL A CA 1
ATOM 747 C C . VAL A 1 88 ? -14.576 4.896 7.269 1.00 86.06 88 VAL A C 1
ATOM 749 O O . VAL A 1 88 ? -15.787 4.979 7.454 1.00 86.06 88 VAL A O 1
ATOM 752 N N . CYS A 1 89 ? -13.703 5.720 7.857 1.00 73.94 89 CYS A N 1
ATOM 753 C CA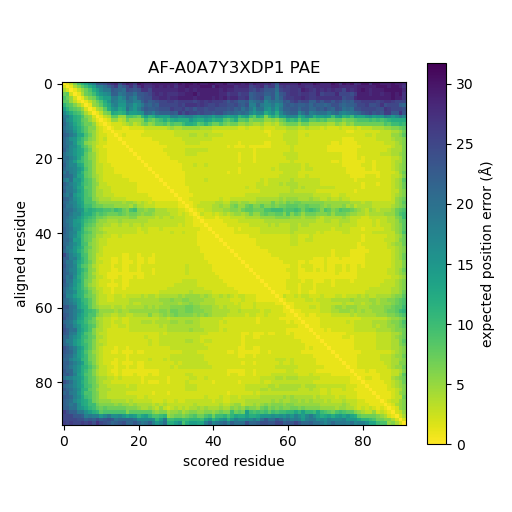 . CYS A 1 89 ? -14.120 6.737 8.827 1.00 73.94 89 CYS A CA 1
ATOM 754 C C . CYS A 1 89 ? -15.007 7.830 8.216 1.00 73.94 89 CYS A C 1
ATOM 756 O O . CYS A 1 89 ? -15.925 8.285 8.878 1.00 73.94 89 CYS A O 1
ATOM 758 N N . ALA A 1 90 ? -14.779 8.236 6.960 1.00 70.25 90 ALA A N 1
ATOM 759 C CA . ALA A 1 90 ? -15.607 9.252 6.296 1.00 70.25 90 ALA A CA 1
ATOM 760 C C . ALA A 1 90 ? -17.046 8.789 5.981 1.00 70.25 90 ALA A C 1
ATOM 762 O O . ALA A 1 90 ? -17.854 9.583 5.511 1.00 70.25 90 ALA A O 1
ATOM 763 N N . LYS A 1 91 ? -17.351 7.502 6.179 1.00 58.28 91 LYS A N 1
ATOM 764 C CA . LYS A 1 91 ? -18.680 6.912 5.966 1.00 58.28 91 LYS A CA 1
ATOM 765 C C . LYS A 1 91 ? -19.441 6.646 7.271 1.00 58.28 91 LYS A C 1
ATOM 767 O O . LYS A 1 91 ? -20.523 6.072 7.198 1.00 58.28 91 LYS A O 1
ATOM 772 N N . SER A 1 92 ? -18.855 6.972 8.426 1.00 50.19 92 SER A N 1
ATOM 773 C CA . SER A 1 92 ? -19.441 6.755 9.760 1.00 50.19 92 SER A CA 1
ATOM 774 C C . SER A 1 92 ? -19.959 8.052 10.361 1.00 50.19 92 SER A C 1
ATOM 776 O O . SER A 1 92 ? -19.394 9.113 10.013 1.00 50.19 92 SER A O 1
#

pLDDT: mean 88.96, std 14.35, range [41.5, 98.12]

Solvent-accessible surface area (backbone atoms only — not comparable to full-atom values): 5597 Å² total; per-residue (Å²): 142,76,82,75,71,78,84,69,87,68,76,74,54,73,53,59,50,35,64,65,43,40,60,54,47,53,50,51,36,65,71,47,63,88,54,98,44,63,72,56,29,50,53,47,43,52,49,51,57,48,52,53,46,23,66,75,67,75,46,87,60,80,66,50,53,73,76,58,42,71,68,58,46,50,75,58,64,45,73,47,42,49,63,53,36,54,60,56,56,74,73,107

Radius of gyration: 16.26 Å; Cα contacts (8 Å, |Δi|>4): 56; chains: 1; bounding box: 38×52×28 Å

Secondary structure (DSSP, 8-state):
----------PPPHHHHHHHHHHHHHHHHHHHTTS--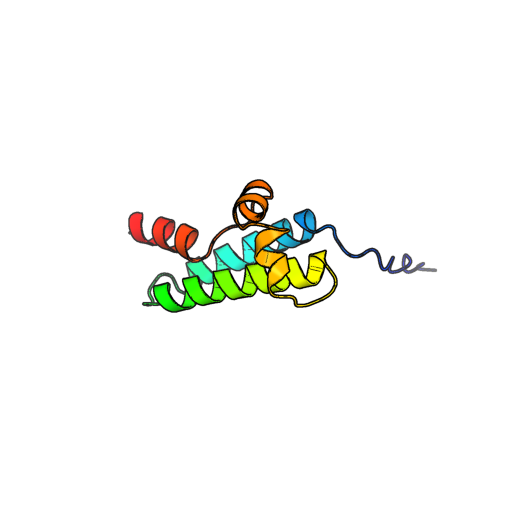HHHHHHHHHHHHHHHHHHHHTS--TTHHHHS-HHHHHHTT---HHHHHHHHHTT-

Mean predicted aligned error: 6.15 Å

Foldseek 3Di:
DDPPDPPPPDDDDLLVVLVVCQVVLLVVLVVCLVDPCLVVLVVVQVVVVQVSLCVVVVHRDPCSCVVCPPVVCVVSVRDGSNVSSVVSVVVD